Protein AF-E3LE77-F1 (afdb_monomer_lite)

Foldseek 3Di:
DDPP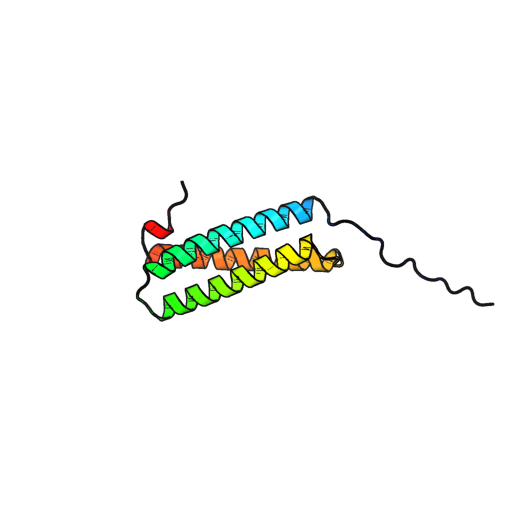PPPPDPDPDQADPVLLVLLVVLLVLLVLLLVLLVQLLVQDPDPVLNVVSVVLNVVSVVLNVLSVCLNVPDDDNVVSVVSSVVSVVVSVVSVVSSVVSNVVSDDRSPDDD

pLDDT: mean 87.64, std 16.53, range [34.34, 98.5]

Radius of gyration: 19.41 Å; chains: 1; bounding box: 32×25×73 Å

Organism: Caenorhabditis remanei (NCBI:txid31234)

Sequence (113 aa):
MSSSHQEPRPVDVPLSKSSQASIHQLIERCIDSQRRLETAGQNLTDHMLRQRTASLLSDLRSYRRVLVENLTERFEPDIVQESIRIVEKALQFIASSTDEICLIAGKECTQQN

Structure (mmCIF, N/CA/C/O backbone):
data_AF-E3LE77-F1
#
_entry.id   AF-E3LE77-F1
#
loop_
_atom_site.group_PDB
_atom_site.id
_atom_site.type_symbol
_atom_site.label_atom_id
_atom_site.label_alt_id
_atom_site.label_comp_id
_atom_site.label_asym_id
_atom_site.label_entity_id
_atom_site.label_seq_id
_atom_site.pdbx_PDB_ins_code
_atom_site.Cartn_x
_atom_site.Cartn_y
_atom_site.Cartn_z
_atom_site.occupancy
_atom_site.B_iso_or_equiv
_atom_site.auth_seq_id
_atom_site.auth_comp_id
_atom_site.auth_asym_id
_atom_site.auth_atom_id
_atom_site.pdbx_PDB_model_num
ATOM 1 N N . MET A 1 1 ? -11.942 -14.048 55.118 1.00 42.75 1 MET A N 1
ATOM 2 C CA . MET A 1 1 ? -12.693 -14.186 53.854 1.00 42.75 1 MET A CA 1
ATOM 3 C C . MET A 1 1 ? -12.229 -13.052 52.961 1.00 42.75 1 MET A C 1
ATOM 5 O O . MET A 1 1 ? -12.649 -11.922 53.159 1.00 42.75 1 MET A O 1
ATOM 9 N N . SER A 1 2 ? -11.240 -13.316 52.111 1.00 44.53 2 SER A N 1
ATOM 10 C CA . SER A 1 2 ? -10.654 -12.294 51.245 1.00 44.53 2 SER A CA 1
ATOM 11 C C . SER A 1 2 ? -11.538 -12.159 50.012 1.00 44.53 2 SER A C 1
ATOM 13 O O . SER A 1 2 ? -11.608 -13.086 49.210 1.00 44.53 2 SER A O 1
ATOM 15 N N . SER A 1 3 ? -12.255 -11.041 49.902 1.00 44.84 3 SER A N 1
ATOM 16 C CA . SER A 1 3 ? -13.010 -10.693 48.699 1.00 44.84 3 SER A CA 1
ATOM 17 C C . SER A 1 3 ? -12.042 -10.500 47.542 1.00 44.84 3 SER A C 1
ATOM 19 O O . SER A 1 3 ? -11.380 -9.465 47.447 1.00 44.84 3 SER A O 1
ATOM 21 N N . SER A 1 4 ? -11.972 -11.497 46.664 1.00 49.59 4 SER A N 1
ATOM 22 C CA . SER A 1 4 ? -11.381 -11.378 45.337 1.00 49.59 4 SER A CA 1
ATOM 23 C C . SER A 1 4 ? -12.076 -10.233 44.603 1.00 49.59 4 SER A C 1
ATOM 25 O O . SER A 1 4 ? -13.196 -10.379 44.119 1.00 49.59 4 SER A O 1
ATOM 27 N N . HIS A 1 5 ? -11.421 -9.073 44.562 1.00 47.06 5 HIS A N 1
ATOM 28 C CA . HIS A 1 5 ? -11.741 -8.024 43.606 1.00 47.06 5 HIS A CA 1
ATOM 29 C C . HIS A 1 5 ? -11.343 -8.568 42.241 1.00 47.06 5 HIS A C 1
ATOM 31 O O . HIS A 1 5 ? -10.184 -8.518 41.841 1.00 47.06 5 HIS A O 1
ATOM 37 N N . GLN A 1 6 ? -12.302 -9.201 41.578 1.00 48.59 6 GLN A N 1
ATOM 38 C CA . GLN A 1 6 ? -12.178 -9.514 40.173 1.00 48.59 6 GLN A CA 1
ATOM 39 C C . GLN A 1 6 ? -12.270 -8.176 39.441 1.00 48.59 6 GLN A C 1
ATOM 41 O O . GLN A 1 6 ? -13.342 -7.572 39.402 1.00 48.59 6 GLN A O 1
ATOM 46 N N . GLU A 1 7 ? -11.134 -7.677 38.946 1.00 51.47 7 GLU A N 1
ATOM 47 C CA . GLU A 1 7 ? -11.135 -6.540 38.031 1.00 51.47 7 GLU A CA 1
ATOM 48 C C . GLU A 1 7 ? -12.118 -6.827 36.885 1.00 51.47 7 GLU A C 1
ATOM 50 O O . GLU A 1 7 ? -12.152 -7.955 36.368 1.00 51.47 7 GLU A O 1
ATOM 55 N N . PRO A 1 8 ? -12.960 -5.854 36.501 1.00 52.31 8 PRO A N 1
ATOM 56 C CA . PRO A 1 8 ? -13.826 -6.018 35.350 1.00 52.31 8 PRO A CA 1
ATOM 57 C C . PRO A 1 8 ? -12.941 -6.249 34.123 1.00 52.31 8 PRO A C 1
ATOM 59 O O . PRO A 1 8 ? -12.051 -5.457 33.824 1.00 52.31 8 PRO A O 1
ATOM 62 N N . ARG A 1 9 ? -13.176 -7.368 33.429 1.00 58.53 9 ARG A N 1
ATOM 63 C CA . ARG A 1 9 ? -12.543 -7.658 32.137 1.00 58.53 9 ARG A CA 1
ATOM 64 C C . ARG A 1 9 ? -12.752 -6.468 31.188 1.00 58.53 9 ARG A C 1
ATOM 66 O O . ARG A 1 9 ? -13.835 -5.874 31.254 1.00 58.53 9 ARG A O 1
ATOM 73 N N . PRO A 1 10 ? -11.767 -6.132 30.330 1.00 56.41 10 PRO A N 1
ATOM 74 C CA . PRO A 1 10 ? -11.876 -4.996 29.429 1.00 56.41 10 PRO A CA 1
ATOM 75 C C . PRO A 1 10 ? -13.159 -5.119 28.619 1.00 56.41 10 PRO A C 1
ATOM 77 O O . PRO A 1 10 ? -13.507 -6.180 28.098 1.00 56.41 10 PRO A O 1
ATOM 80 N N . VAL A 1 11 ? -13.903 -4.027 28.652 1.00 58.97 11 VAL A N 1
ATOM 81 C CA . VAL A 1 11 ? -15.243 -3.876 28.110 1.00 58.97 11 VAL A CA 1
ATOM 82 C C . VAL A 1 11 ? -15.188 -4.100 26.600 1.00 58.97 11 VAL A C 1
ATOM 84 O O . VAL A 1 11 ? -14.240 -3.667 25.952 1.00 58.97 11 VAL A O 1
ATOM 87 N N . ASP A 1 12 ? -16.219 -4.739 26.047 1.00 61.91 12 ASP A N 1
ATOM 88 C CA . ASP A 1 12 ? -16.491 -4.840 24.609 1.00 61.91 12 ASP A CA 1
ATOM 89 C C . ASP A 1 12 ? -16.678 -3.438 23.999 1.00 61.91 12 ASP A C 1
ATOM 91 O O . ASP A 1 12 ? -17.798 -3.006 23.721 1.00 61.91 12 ASP A O 1
ATOM 95 N N . VAL A 1 13 ? -15.593 -2.678 23.844 1.00 67.75 13 VAL A N 1
ATOM 96 C CA . VAL A 1 13 ? -15.635 -1.342 23.258 1.00 67.75 13 VAL A CA 1
ATOM 97 C C . VAL A 1 13 ? -15.590 -1.507 21.742 1.00 67.75 13 VAL A C 1
ATOM 99 O O . VAL A 1 13 ? -14.569 -1.939 21.204 1.00 67.75 13 VAL A O 1
ATOM 102 N N . PRO A 1 14 ? -16.677 -1.186 21.021 1.00 77.12 14 PRO A N 1
ATOM 103 C CA . PRO A 1 14 ? -16.655 -1.219 19.570 1.00 77.12 14 PRO A CA 1
ATOM 104 C C . PRO A 1 14 ? -15.616 -0.227 19.041 1.00 77.12 14 PRO A C 1
ATOM 106 O O . PRO A 1 14 ? -15.460 0.875 19.574 1.00 77.12 14 PRO A O 1
ATOM 109 N N . LEU A 1 15 ? -14.934 -0.613 17.961 1.00 84.94 15 LEU A N 1
ATOM 110 C CA . LEU A 1 15 ? -13.947 0.230 17.296 1.00 84.94 15 LEU A CA 1
ATOM 111 C C . LEU A 1 15 ? -14.534 1.616 16.994 1.00 84.94 15 LEU A C 1
ATOM 113 O O . LEU A 1 15 ? -15.645 1.728 16.469 1.00 84.94 15 LEU A O 1
ATOM 117 N N . SER A 1 16 ? -13.783 2.677 17.298 1.00 91.06 16 SER A N 1
ATOM 118 C CA . SER A 1 16 ? -14.267 4.044 17.100 1.00 91.06 16 SER A CA 1
ATOM 119 C C . SER A 1 16 ? -14.591 4.322 15.624 1.00 91.06 16 SER A C 1
ATOM 121 O O . SER A 1 16 ? -13.891 3.856 14.723 1.00 91.06 16 SER A O 1
ATOM 123 N N . LYS A 1 17 ? -15.619 5.142 15.357 1.00 92.19 17 LYS A N 1
ATOM 124 C CA . LYS A 1 17 ? -15.973 5.552 13.982 1.00 92.19 17 LYS A CA 1
ATOM 125 C C . LYS A 1 17 ? -14.811 6.235 13.252 1.00 92.19 17 LYS A C 1
ATOM 127 O O . LYS A 1 17 ? -14.682 6.084 12.044 1.00 92.19 17 LYS A O 1
ATOM 132 N N . SER A 1 18 ? -13.972 6.966 13.990 1.00 94.25 18 SER A N 1
ATOM 133 C CA . SER A 1 18 ? -12.771 7.607 13.447 1.00 94.25 18 SER A CA 1
ATOM 134 C C . SER A 1 18 ? -11.770 6.559 12.959 1.00 94.25 18 SER A C 1
ATOM 136 O O . SER A 1 18 ? -11.359 6.586 11.804 1.00 94.25 18 SER A O 1
ATOM 138 N N . SER A 1 19 ? -11.463 5.567 13.800 1.00 94.31 19 SER A N 1
ATOM 139 C CA . SER A 1 19 ? -10.558 4.466 13.454 1.00 94.31 19 SER A CA 1
ATOM 140 C C . SER A 1 19 ? -11.085 3.644 12.276 1.00 94.31 19 SER A C 1
ATOM 142 O O . SER A 1 19 ? -10.317 3.319 11.377 1.00 94.31 19 SER A O 1
ATOM 144 N N . GLN A 1 20 ? -12.393 3.361 12.237 1.00 95.31 20 GLN A N 1
ATOM 145 C CA . GLN A 1 20 ? -13.030 2.699 11.093 1.00 95.31 20 GLN A CA 1
ATOM 146 C C . GLN A 1 20 ? -12.823 3.503 9.804 1.00 95.31 20 GLN A C 1
ATOM 148 O O . GLN A 1 20 ? -12.363 2.952 8.807 1.00 95.31 20 GLN A O 1
ATOM 153 N N . ALA A 1 21 ? -13.103 4.810 9.827 1.00 97.12 21 ALA A N 1
ATOM 154 C CA . ALA A 1 21 ? -12.916 5.680 8.668 1.00 97.12 21 ALA A CA 1
ATOM 155 C C . ALA A 1 21 ? -11.452 5.710 8.195 1.00 97.12 21 ALA A C 1
ATOM 157 O O . ALA A 1 21 ? -11.198 5.570 6.999 1.00 97.12 21 ALA A O 1
ATOM 158 N N . SER A 1 22 ? -10.489 5.817 9.118 1.00 97.81 22 SER A N 1
ATOM 159 C CA . SER A 1 22 ? -9.060 5.751 8.790 1.00 97.81 22 SER A CA 1
ATOM 160 C C . SER A 1 22 ? -8.682 4.418 8.146 1.00 97.81 22 SER A C 1
ATOM 162 O O . SER A 1 22 ? -7.986 4.400 7.135 1.00 97.81 22 SER A O 1
ATOM 164 N N . ILE A 1 23 ? -9.168 3.296 8.681 1.00 98.00 23 ILE A N 1
ATOM 165 C CA . ILE A 1 23 ? -8.904 1.973 8.109 1.00 98.00 23 ILE A CA 1
ATOM 166 C C . ILE A 1 23 ? -9.479 1.861 6.694 1.00 98.00 23 ILE A C 1
ATOM 168 O O . ILE A 1 23 ? -8.772 1.413 5.792 1.00 98.00 23 ILE A O 1
ATOM 172 N N . HIS A 1 24 ? -10.719 2.305 6.468 1.00 98.19 24 HIS A N 1
ATOM 173 C CA . HIS A 1 24 ? -11.327 2.306 5.135 1.00 98.19 24 HIS A CA 1
ATOM 174 C C . HIS A 1 24 ? -10.498 3.117 4.128 1.00 98.19 24 HIS A C 1
ATOM 176 O O . HIS A 1 24 ? -10.171 2.601 3.060 1.00 98.19 24 HIS A O 1
ATOM 182 N N . GLN A 1 25 ? -10.066 4.326 4.497 1.00 98.25 25 GLN A N 1
ATOM 183 C CA . GLN A 1 25 ? -9.200 5.157 3.652 1.00 98.25 25 GLN A CA 1
ATOM 184 C C . GLN A 1 25 ? -7.859 4.477 3.334 1.00 98.25 25 GLN A C 1
ATOM 186 O O . GLN A 1 25 ? -7.367 4.545 2.207 1.00 98.25 25 GLN A O 1
ATOM 191 N N . LEU A 1 26 ? -7.249 3.798 4.309 1.00 98.50 26 LEU A N 1
ATOM 192 C CA . LEU A 1 26 ? -6.001 3.065 4.085 1.00 98.50 26 LEU A CA 1
ATOM 193 C C . LEU A 1 26 ? -6.208 1.852 3.164 1.00 98.50 26 LEU A C 1
ATOM 195 O O . LEU A 1 26 ? -5.360 1.590 2.312 1.00 98.50 26 LEU A O 1
ATOM 199 N N . ILE A 1 27 ? -7.338 1.144 3.274 1.00 98.44 27 ILE A N 1
ATOM 200 C CA . ILE A 1 27 ? -7.692 0.042 2.366 1.00 98.44 27 ILE A CA 1
ATOM 201 C C . ILE A 1 27 ? -7.840 0.555 0.928 1.00 98.44 27 ILE A C 1
ATOM 203 O O . ILE A 1 27 ? -7.294 -0.060 0.010 1.00 98.44 27 ILE A O 1
ATOM 207 N N . GLU A 1 28 ? -8.530 1.677 0.723 1.00 97.81 28 GLU A N 1
ATOM 208 C CA . GLU A 1 28 ? -8.683 2.301 -0.599 1.00 97.81 28 GLU A CA 1
ATOM 209 C C . GLU A 1 28 ? -7.323 2.662 -1.208 1.00 97.81 28 GLU A C 1
ATOM 211 O O . GLU A 1 28 ? -7.037 2.301 -2.351 1.00 97.81 28 GLU A O 1
ATOM 216 N N . ARG A 1 29 ? -6.433 3.273 -0.417 1.00 97.62 29 ARG A N 1
ATOM 217 C CA . ARG A 1 29 ? -5.058 3.593 -0.840 1.00 97.62 29 ARG A CA 1
ATOM 218 C C . ARG A 1 29 ? -4.236 2.349 -1.185 1.00 97.62 29 ARG A C 1
ATOM 220 O O . ARG A 1 29 ? -3.456 2.385 -2.140 1.00 97.62 29 ARG A O 1
ATOM 227 N N . CYS A 1 30 ? -4.404 1.253 -0.438 1.00 97.94 30 CYS A N 1
ATOM 228 C CA . CYS A 1 30 ? -3.777 -0.027 -0.769 1.00 97.94 30 CYS A CA 1
ATOM 229 C C . CYS A 1 30 ? -4.243 -0.536 -2.138 1.00 97.94 30 CYS A C 1
ATOM 231 O O . CYS A 1 30 ? -3.419 -0.963 -2.943 1.00 97.94 30 CYS A O 1
ATOM 233 N N . ILE A 1 31 ? -5.556 -0.509 -2.389 1.00 97.00 31 ILE A N 1
ATOM 234 C CA . ILE A 1 31 ? -6.159 -0.990 -3.640 1.00 97.00 31 ILE A CA 1
ATOM 235 C C . ILE A 1 31 ? -5.680 -0.151 -4.825 1.00 97.00 31 ILE A C 1
ATOM 237 O O . ILE A 1 31 ? -5.299 -0.719 -5.849 1.00 97.00 31 ILE A O 1
ATOM 241 N N . ASP A 1 32 ? -5.650 1.173 -4.678 1.00 95.94 32 ASP A N 1
ATOM 242 C CA . ASP A 1 32 ? -5.150 2.057 -5.727 1.00 95.94 32 ASP A CA 1
ATOM 243 C C . ASP A 1 32 ? -3.679 1.773 -6.064 1.00 95.94 32 ASP A C 1
ATOM 245 O O . ASP A 1 32 ? -3.343 1.467 -7.210 1.00 95.94 32 ASP A O 1
ATOM 249 N N . SER A 1 33 ? -2.808 1.771 -5.049 1.00 95.94 33 SER A N 1
ATOM 250 C CA . SER A 1 33 ? -1.378 1.497 -5.245 1.00 95.94 33 SER A CA 1
ATOM 251 C C . SER A 1 33 ? -1.154 0.120 -5.877 1.00 95.94 33 SER A C 1
ATOM 253 O O . SER A 1 33 ? -0.308 -0.029 -6.758 1.00 95.94 33 SER A O 1
ATOM 255 N N . GLN A 1 34 ? -1.945 -0.884 -5.476 1.00 97.31 34 GLN A N 1
ATOM 256 C CA . GLN A 1 34 ? -1.879 -2.233 -6.035 1.00 97.31 34 GLN A CA 1
ATOM 257 C C . GLN A 1 34 ? -2.213 -2.219 -7.530 1.00 97.31 34 GLN A C 1
ATOM 259 O O . GLN A 1 34 ? -1.430 -2.722 -8.331 1.00 97.31 34 GLN A O 1
ATOM 264 N N . ARG A 1 35 ? -3.332 -1.596 -7.917 1.00 95.50 35 ARG A N 1
ATOM 265 C CA . ARG A 1 35 ? -3.767 -1.504 -9.318 1.00 95.50 35 ARG A CA 1
ATOM 266 C C . ARG A 1 35 ? -2.726 -0.803 -10.190 1.00 95.50 35 ARG A C 1
ATOM 268 O O . ARG A 1 35 ? -2.440 -1.246 -11.306 1.00 95.50 35 ARG A O 1
ATOM 275 N N . ARG A 1 36 ? -2.153 0.289 -9.682 1.00 95.06 36 ARG A N 1
ATOM 276 C CA . ARG A 1 36 ? -1.104 1.048 -10.369 1.00 95.06 36 ARG A CA 1
ATOM 277 C C . ARG A 1 36 ? 0.140 0.187 -10.577 1.00 95.06 36 ARG A C 1
ATOM 279 O O . ARG A 1 36 ? 0.579 0.028 -11.710 1.00 95.06 36 ARG A O 1
ATOM 286 N N . LEU A 1 37 ? 0.648 -0.455 -9.526 1.00 95.81 37 LEU A N 1
ATOM 287 C CA . LEU A 1 37 ? 1.812 -1.345 -9.610 1.00 95.81 37 LEU A CA 1
ATOM 288 C C . LEU A 1 37 ? 1.581 -2.566 -10.512 1.00 95.81 37 LEU A C 1
ATOM 290 O O . LEU A 1 37 ? 2.491 -2.955 -11.240 1.00 95.81 37 LEU A O 1
ATOM 294 N N . GLU A 1 38 ? 0.385 -3.159 -10.505 1.00 94.94 38 GLU A N 1
ATOM 295 C CA . GLU A 1 38 ? 0.023 -4.257 -11.414 1.00 94.94 38 GLU A CA 1
ATOM 296 C C . GLU A 1 38 ? 0.074 -3.811 -12.879 1.00 94.94 38 GLU A C 1
ATOM 298 O O . GLU A 1 38 ? 0.639 -4.516 -13.716 1.00 94.94 38 GLU A O 1
ATOM 303 N N . THR A 1 39 ? -0.449 -2.618 -13.175 1.00 93.62 39 THR A N 1
ATOM 304 C CA . THR A 1 39 ? -0.392 -2.017 -14.517 1.00 93.62 39 THR A CA 1
ATOM 305 C C . THR A 1 39 ? 1.053 -1.713 -14.916 1.00 93.62 39 THR A C 1
ATOM 307 O O . THR A 1 39 ? 1.487 -2.074 -16.007 1.00 93.62 39 THR A O 1
ATOM 310 N N . ALA A 1 40 ? 1.844 -1.126 -14.010 1.00 93.00 40 ALA A N 1
ATOM 311 C CA . ALA A 1 40 ? 3.270 -0.880 -14.232 1.00 93.00 40 ALA A CA 1
ATOM 312 C C . ALA A 1 40 ? 4.020 -2.178 -14.554 1.00 93.00 40 ALA A C 1
ATOM 314 O O . ALA A 1 40 ? 4.783 -2.244 -15.516 1.00 93.00 40 ALA A O 1
ATOM 315 N N . GLY A 1 41 ? 3.778 -3.225 -13.762 1.00 93.19 41 GLY A N 1
ATOM 316 C CA . GLY A 1 41 ? 4.454 -4.515 -13.858 1.00 93.19 41 GLY A CA 1
ATOM 317 C C . GLY A 1 41 ? 4.313 -5.197 -15.218 1.00 93.19 41 GLY A C 1
ATOM 318 O O . GLY A 1 41 ? 5.232 -5.907 -15.627 1.00 93.19 41 GLY A O 1
ATOM 319 N N . GLN A 1 42 ? 3.215 -4.949 -15.938 1.00 90.31 42 GLN A N 1
ATOM 320 C CA . GLN A 1 42 ? 2.993 -5.463 -17.296 1.00 90.31 42 GLN A CA 1
ATOM 321 C C . GLN A 1 42 ? 3.933 -4.821 -18.327 1.00 90.31 42 GLN A C 1
ATOM 323 O O . GLN A 1 42 ? 4.338 -5.481 -19.283 1.00 90.31 42 GLN A O 1
ATOM 328 N N . ASN A 1 43 ? 4.326 -3.567 -18.094 1.00 88.56 43 ASN A N 1
ATOM 329 C CA . ASN A 1 43 ? 5.111 -2.750 -19.021 1.00 88.56 43 ASN A CA 1
ATOM 330 C C . ASN A 1 43 ? 6.610 -2.702 -18.676 1.00 88.56 43 ASN A C 1
ATOM 332 O O . ASN A 1 43 ? 7.435 -2.328 -19.510 1.00 88.56 43 ASN A O 1
ATOM 336 N N . LEU A 1 44 ? 6.999 -3.109 -17.466 1.00 91.12 44 LEU A N 1
ATOM 337 C CA . LEU A 1 44 ? 8.405 -3.178 -17.065 1.00 91.12 44 LEU A CA 1
ATOM 338 C C . LEU A 1 44 ? 9.121 -4.340 -17.753 1.00 91.12 44 LEU A C 1
ATOM 340 O O . LEU A 1 44 ? 8.626 -5.464 -17.743 1.00 91.12 44 LEU A O 1
ATOM 344 N N . THR A 1 45 ? 10.330 -4.111 -18.262 1.00 90.00 45 THR A N 1
ATOM 345 C CA . THR A 1 45 ? 11.239 -5.160 -18.772 1.00 90.00 45 THR A CA 1
ATOM 346 C C . THR A 1 45 ? 12.406 -5.442 -17.826 1.00 90.00 45 THR A C 1
ATOM 348 O O . THR A 1 45 ? 12.929 -6.555 -17.813 1.00 90.00 45 THR A O 1
ATOM 351 N N . ASP A 1 46 ? 12.776 -4.464 -16.999 1.00 94.12 46 ASP A N 1
ATOM 352 C CA . ASP A 1 46 ? 13.853 -4.575 -16.019 1.00 94.12 46 ASP A CA 1
ATOM 353 C C . ASP A 1 46 ? 13.496 -5.557 -14.887 1.00 94.12 46 ASP A C 1
ATOM 355 O O . ASP A 1 46 ? 12.461 -5.438 -14.222 1.00 94.12 46 ASP A O 1
ATOM 359 N N . HIS A 1 47 ? 14.368 -6.543 -14.660 1.00 93.88 47 HIS A N 1
ATOM 360 C CA . HIS A 1 47 ? 14.149 -7.590 -13.660 1.00 93.88 47 HIS A CA 1
ATOM 361 C C . HIS A 1 47 ? 14.140 -7.046 -12.224 1.00 93.88 47 HIS A C 1
ATOM 363 O O . HIS A 1 47 ? 13.325 -7.484 -11.410 1.00 93.88 47 HIS A O 1
ATOM 369 N N . MET A 1 48 ? 15.017 -6.092 -11.897 1.00 95.00 48 MET A N 1
ATOM 370 C CA . MET A 1 48 ? 15.090 -5.523 -10.550 1.00 95.00 48 MET A CA 1
ATOM 371 C C . MET A 1 48 ? 13.824 -4.727 -10.230 1.00 95.00 48 MET A C 1
ATOM 373 O O . MET A 1 48 ? 13.274 -4.859 -9.134 1.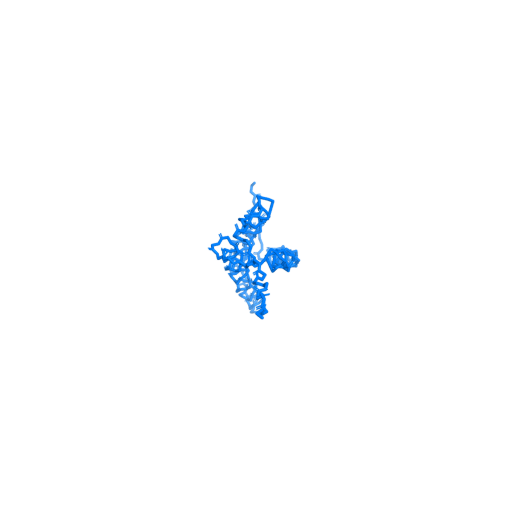00 95.00 48 MET A O 1
ATOM 377 N N . LEU A 1 49 ? 13.305 -3.960 -11.192 1.00 94.56 49 LEU A N 1
ATOM 378 C CA . LEU A 1 49 ? 12.044 -3.235 -11.033 1.00 94.56 49 LEU A CA 1
ATOM 379 C C . LEU A 1 49 ? 10.843 -4.179 -10.932 1.00 94.56 49 LEU A C 1
ATOM 381 O O . LEU A 1 49 ? 9.963 -3.943 -10.103 1.00 94.56 49 LEU A O 1
ATOM 385 N N . ARG A 1 50 ? 10.813 -5.276 -11.700 1.00 95.31 50 ARG A N 1
ATOM 386 C CA . ARG A 1 50 ? 9.778 -6.316 -11.553 1.00 95.31 50 ARG A CA 1
ATOM 387 C C . ARG A 1 50 ? 9.809 -6.956 -10.168 1.00 95.31 50 ARG A C 1
ATOM 389 O O . ARG A 1 50 ? 8.759 -7.105 -9.548 1.00 95.31 50 ARG A O 1
ATOM 396 N N . GLN A 1 51 ? 10.996 -7.285 -9.657 1.00 97.06 51 GLN A N 1
ATOM 397 C CA . GLN A 1 51 ? 11.147 -7.844 -8.314 1.00 97.06 51 GLN A CA 1
ATOM 398 C C . GLN A 1 51 ? 10.691 -6.848 -7.240 1.00 97.06 51 GLN A C 1
ATOM 400 O O . GLN A 1 51 ? 9.901 -7.216 -6.373 1.00 97.06 51 GLN A O 1
ATOM 405 N N . ARG A 1 52 ? 11.115 -5.578 -7.329 1.00 96.69 52 ARG A N 1
ATOM 406 C CA . ARG A 1 52 ? 10.665 -4.511 -6.416 1.00 96.69 52 ARG A CA 1
ATOM 407 C C . ARG A 1 52 ? 9.142 -4.354 -6.455 1.00 96.69 52 ARG A C 1
ATOM 409 O O . ARG A 1 52 ? 8.513 -4.297 -5.405 1.00 96.69 52 ARG A O 1
ATOM 416 N N . THR A 1 53 ? 8.547 -4.351 -7.648 1.00 96.94 53 THR A N 1
ATOM 417 C CA . THR A 1 53 ? 7.088 -4.283 -7.845 1.00 96.94 53 THR A CA 1
ATOM 418 C C . THR A 1 53 ? 6.382 -5.457 -7.165 1.00 96.94 53 THR A C 1
ATOM 420 O O . THR A 1 53 ? 5.427 -5.253 -6.420 1.00 96.94 53 THR A O 1
ATOM 423 N N . ALA A 1 54 ? 6.875 -6.685 -7.350 1.00 97.31 54 ALA A N 1
ATOM 424 C CA . ALA A 1 54 ? 6.304 -7.876 -6.723 1.00 97.31 54 ALA A CA 1
ATOM 425 C C . ALA A 1 54 ? 6.379 -7.834 -5.186 1.00 97.31 54 ALA A C 1
ATOM 427 O O . ALA A 1 54 ? 5.415 -8.216 -4.517 1.00 97.31 54 ALA A O 1
ATOM 428 N N . SER A 1 55 ? 7.488 -7.339 -4.624 1.00 98.00 55 SER A N 1
ATOM 429 C CA . SER A 1 55 ? 7.630 -7.127 -3.178 1.00 98.00 55 SER A CA 1
ATOM 430 C C . SER A 1 55 ? 6.608 -6.118 -2.654 1.00 98.00 55 SER A C 1
ATOM 432 O O . SER A 1 55 ? 5.861 -6.445 -1.735 1.00 98.00 55 SER A O 1
ATOM 434 N N . LEU A 1 56 ? 6.476 -4.955 -3.299 1.00 97.94 56 LEU A N 1
ATOM 435 C CA . LEU A 1 56 ? 5.489 -3.938 -2.912 1.00 97.94 56 LEU A CA 1
ATOM 436 C C . LEU A 1 56 ? 4.047 -4.471 -2.989 1.00 97.94 56 LEU A C 1
ATOM 438 O O . LEU A 1 56 ? 3.246 -4.232 -2.089 1.00 97.94 56 LEU A O 1
ATOM 442 N N . LEU A 1 57 ? 3.715 -5.255 -4.020 1.00 98.19 57 LEU A N 1
ATOM 443 C CA . LEU A 1 57 ? 2.410 -5.921 -4.139 1.00 98.19 57 LEU A CA 1
ATOM 444 C C . LEU A 1 57 ? 2.172 -6.963 -3.034 1.00 98.19 57 LEU A C 1
ATOM 446 O O . LEU A 1 57 ? 1.032 -7.207 -2.631 1.00 98.19 57 LEU A O 1
ATOM 450 N N . SER A 1 58 ? 3.223 -7.622 -2.547 1.00 98.31 58 SER A N 1
ATOM 451 C CA . SER A 1 58 ? 3.133 -8.512 -1.386 1.00 98.31 58 SER A CA 1
ATOM 452 C C . SER A 1 58 ? 2.852 -7.729 -0.103 1.00 98.31 58 SER A C 1
ATOM 454 O O . SER A 1 58 ? 1.953 -8.100 0.654 1.00 98.31 58 SER A O 1
ATOM 456 N N . ASP A 1 59 ? 3.557 -6.618 0.108 1.00 98.31 59 ASP A N 1
ATOM 457 C CA . ASP A 1 59 ? 3.382 -5.761 1.282 1.00 98.31 59 ASP A CA 1
ATOM 458 C C . ASP A 1 59 ? 1.974 -5.158 1.327 1.00 98.31 59 ASP A C 1
ATOM 460 O O . ASP A 1 59 ? 1.289 -5.263 2.343 1.00 98.31 59 ASP A O 1
ATOM 464 N N . LEU A 1 60 ? 1.476 -4.642 0.198 1.00 98.38 60 LEU A N 1
ATOM 465 C CA . LEU A 1 60 ? 0.112 -4.116 0.068 1.00 98.38 60 LEU A CA 1
ATOM 466 C C . LEU A 1 60 ? -0.962 -5.146 0.439 1.00 98.38 60 LEU A C 1
ATOM 468 O O . LEU A 1 60 ? -1.939 -4.816 1.117 1.00 98.38 60 LEU A O 1
ATOM 472 N N . ARG A 1 61 ? -0.781 -6.411 0.035 1.00 98.12 61 ARG A N 1
ATOM 473 C CA . ARG A 1 61 ? -1.695 -7.503 0.409 1.00 98.12 61 ARG A CA 1
ATOM 474 C C . ARG A 1 61 ? -1.652 -7.785 1.909 1.00 98.12 61 ARG A C 1
ATOM 476 O O . ARG A 1 61 ? -2.711 -7.975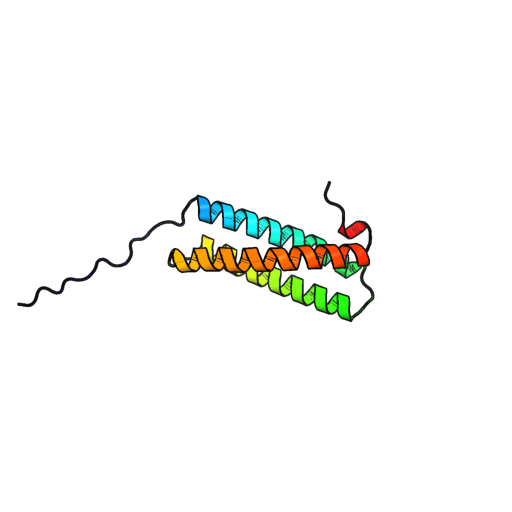 2.509 1.00 98.12 61 ARG A O 1
ATOM 483 N N . SER A 1 62 ? -0.463 -7.782 2.507 1.00 98.25 62 SER A N 1
ATOM 48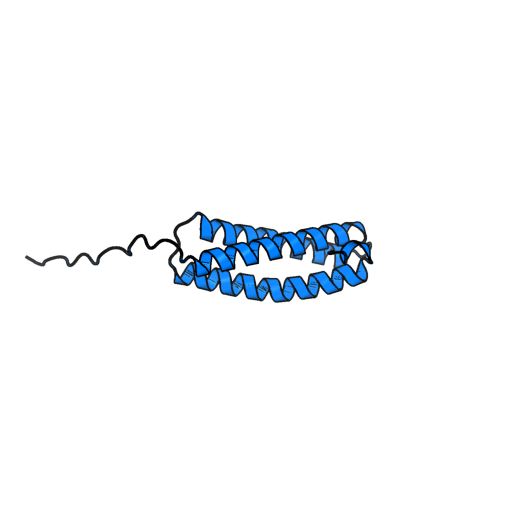4 C CA . SER A 1 62 ? -0.283 -7.966 3.952 1.00 98.25 62 SER A CA 1
ATOM 485 C C . SER A 1 62 ? -0.913 -6.823 4.748 1.00 98.25 62 SER A C 1
ATOM 487 O O . SER A 1 62 ? -1.672 -7.075 5.680 1.00 98.25 62 SER A O 1
ATOM 489 N N . TYR A 1 63 ? -0.694 -5.572 4.341 1.00 98.44 63 TYR A N 1
ATOM 490 C CA . TYR A 1 63 ? -1.297 -4.409 4.994 1.00 98.44 63 TYR A CA 1
ATOM 491 C C . TYR A 1 63 ? -2.815 -4.417 4.887 1.00 98.44 63 TYR A C 1
ATOM 493 O O . TYR A 1 63 ? -3.495 -4.213 5.889 1.00 98.44 63 TYR A O 1
ATOM 501 N N . ARG A 1 64 ? -3.371 -4.728 3.709 1.00 98.00 64 ARG A N 1
ATOM 502 C CA . ARG A 1 64 ? -4.826 -4.849 3.562 1.00 98.00 64 ARG A CA 1
ATOM 503 C C . ARG A 1 64 ? -5.399 -5.935 4.472 1.00 98.00 64 ARG A C 1
ATOM 505 O O . ARG A 1 64 ? -6.473 -5.730 5.024 1.00 98.00 64 ARG A O 1
ATOM 512 N N . ARG A 1 65 ? -4.700 -7.062 4.649 1.00 98.00 65 ARG A N 1
ATOM 513 C CA . ARG A 1 65 ? -5.127 -8.115 5.582 1.00 98.00 65 ARG A CA 1
ATOM 514 C C . ARG A 1 65 ? -5.198 -7.589 7.016 1.00 98.00 65 ARG A C 1
ATOM 516 O O . ARG A 1 65 ? -6.260 -7.689 7.611 1.00 98.00 65 ARG A O 1
ATOM 523 N N . VAL A 1 66 ? -4.129 -6.965 7.513 1.00 97.56 66 VAL A N 1
ATOM 524 C CA . VAL A 1 66 ? -4.089 -6.385 8.871 1.00 97.56 66 VAL A CA 1
ATOM 525 C C . VAL A 1 66 ? -5.201 -5.350 9.070 1.00 97.56 66 VAL A C 1
ATOM 527 O O . VAL A 1 66 ? -5.866 -5.321 10.100 1.00 97.56 66 VAL A O 1
ATOM 530 N N . LEU A 1 67 ? -5.443 -4.498 8.072 1.00 97.75 67 LEU A N 1
ATOM 531 C CA . LEU A 1 67 ? -6.520 -3.509 8.116 1.00 97.75 67 LEU A CA 1
ATOM 532 C C . LEU A 1 67 ? -7.910 -4.158 8.190 1.00 97.75 67 LEU A C 1
ATOM 534 O O . LEU A 1 67 ? -8.748 -3.701 8.959 1.00 97.75 67 LEU A O 1
ATOM 538 N N . VAL A 1 68 ? -8.156 -5.222 7.422 1.00 96.81 68 VAL A N 1
ATOM 539 C CA . VAL A 1 68 ? -9.426 -5.964 7.469 1.00 96.81 68 VAL A CA 1
ATOM 540 C C . VAL A 1 68 ? -9.589 -6.689 8.802 1.00 96.81 68 VAL A C 1
ATOM 542 O O . VAL A 1 68 ? -10.663 -6.611 9.387 1.00 96.81 68 VAL A O 1
ATOM 545 N N . GLU A 1 69 ? -8.532 -7.320 9.315 1.00 95.94 69 GLU A N 1
ATOM 546 C CA . GLU A 1 69 ? -8.538 -7.957 10.637 1.00 95.94 69 GLU A CA 1
ATOM 547 C C . GLU A 1 69 ? -8.900 -6.940 11.727 1.00 95.94 69 GLU A C 1
ATOM 549 O O . GLU A 1 69 ? -9.734 -7.230 12.573 1.00 95.94 69 GLU A O 1
ATOM 554 N N . ASN A 1 70 ? -8.385 -5.707 11.661 1.00 94.75 70 ASN A N 1
ATOM 555 C CA . ASN A 1 70 ? -8.770 -4.640 12.593 1.00 94.75 70 ASN A CA 1
ATOM 556 C C . ASN A 1 70 ? -10.257 -4.234 12.522 1.00 94.75 70 ASN A C 1
ATOM 558 O O . ASN A 1 70 ? -10.750 -3.605 13.457 1.00 94.75 70 ASN A O 1
ATOM 562 N N . LEU A 1 71 ? -10.971 -4.550 11.435 1.00 93.56 71 LEU A N 1
ATOM 563 C CA . LEU A 1 71 ? -12.416 -4.312 11.309 1.00 93.56 71 LEU A CA 1
ATOM 564 C C . LEU A 1 71 ? -13.260 -5.507 11.766 1.00 93.56 71 LEU A C 1
ATOM 566 O O . LEU A 1 71 ? -14.408 -5.311 12.167 1.00 93.56 71 LEU A O 1
ATOM 570 N N . THR A 1 72 ? -12.740 -6.730 11.640 1.00 92.00 72 THR A N 1
ATOM 571 C CA . THR A 1 72 ? -13.505 -7.966 11.870 1.00 92.00 72 THR A CA 1
ATOM 572 C C . THR A 1 72 ? -13.208 -8.616 13.214 1.00 92.00 72 THR A C 1
ATOM 574 O O . THR A 1 72 ? -14.100 -9.222 13.805 1.00 92.00 72 THR A O 1
ATOM 577 N N . GLU A 1 73 ? -11.977 -8.484 13.697 1.00 89.94 73 GLU A N 1
ATOM 578 C CA . GLU A 1 73 ? -11.502 -9.068 14.945 1.00 89.94 73 GLU A CA 1
ATOM 579 C C . GLU A 1 73 ? -11.578 -8.071 16.104 1.00 89.94 73 GLU A C 1
ATOM 581 O O . GLU A 1 73 ? -11.696 -6.855 15.928 1.00 89.94 73 GLU A O 1
ATOM 586 N N . ARG A 1 74 ? -11.496 -8.598 17.329 1.00 83.50 74 ARG A N 1
ATOM 587 C CA . ARG A 1 74 ? -11.440 -7.786 18.549 1.00 83.50 74 ARG A CA 1
ATOM 588 C C . ARG A 1 74 ? -9.994 -7.643 19.004 1.00 83.50 74 ARG A C 1
ATOM 590 O O . ARG A 1 74 ? -9.437 -8.564 19.597 1.00 83.50 74 ARG A O 1
ATOM 597 N N . PHE A 1 75 ? -9.418 -6.477 18.746 1.00 88.31 75 PHE A N 1
ATOM 598 C CA . PHE A 1 75 ? -8.127 -6.067 19.289 1.00 88.31 75 PHE A CA 1
ATOM 599 C C . PHE A 1 75 ? -8.305 -4.949 20.312 1.00 88.31 75 PHE A C 1
ATOM 601 O O . PHE A 1 75 ? -9.274 -4.188 20.255 1.00 88.31 75 PHE A O 1
ATOM 608 N N . GLU A 1 76 ? -7.340 -4.833 21.220 1.00 90.06 76 GLU A N 1
ATOM 609 C CA . GLU A 1 76 ? -7.261 -3.688 22.122 1.00 90.06 76 GLU A CA 1
ATOM 610 C C . GLU A 1 76 ? -7.096 -2.380 21.314 1.00 90.06 76 GLU A C 1
ATOM 612 O O . GLU A 1 76 ? -6.431 -2.376 20.267 1.00 90.06 76 GLU A O 1
ATOM 617 N N . PRO A 1 77 ? -7.706 -1.257 21.745 1.00 89.88 77 PRO A N 1
ATOM 618 C CA . PRO A 1 77 ? -7.717 -0.016 20.966 1.00 89.88 77 PRO A CA 1
ATOM 619 C C . PRO A 1 77 ? -6.329 0.526 20.595 1.00 89.88 77 PRO A C 1
ATOM 621 O O . PRO A 1 77 ? -6.161 1.107 19.522 1.00 89.88 77 PRO A O 1
ATOM 624 N N . ASP A 1 78 ? -5.339 0.332 21.463 1.00 92.00 78 ASP A N 1
ATOM 625 C CA . ASP A 1 78 ? -3.945 0.726 21.256 1.00 92.00 78 ASP A CA 1
ATOM 626 C C . ASP A 1 78 ? -3.266 -0.097 20.149 1.00 92.00 78 ASP A C 1
ATOM 628 O O . ASP A 1 78 ? -2.558 0.466 19.312 1.00 92.00 78 ASP A O 1
ATOM 632 N N . ILE A 1 79 ? -3.551 -1.399 20.072 1.00 94.06 79 ILE A N 1
ATOM 633 C CA . ILE A 1 79 ? -3.075 -2.283 19.000 1.00 94.06 79 ILE A CA 1
ATOM 634 C C . ILE A 1 79 ? -3.646 -1.856 17.646 1.00 94.06 79 ILE A C 1
ATOM 636 O O . ILE A 1 79 ? -2.910 -1.784 16.655 1.00 94.06 79 ILE A O 1
ATOM 640 N N . VAL A 1 80 ? -4.940 -1.523 17.590 1.00 95.31 80 VAL A N 1
ATOM 641 C CA . VAL A 1 80 ? -5.558 -1.031 16.349 1.00 95.31 80 VAL A CA 1
ATOM 642 C C . VAL A 1 80 ? -4.948 0.308 15.940 1.00 95.31 80 VAL A C 1
ATOM 644 O O . VAL A 1 80 ? -4.607 0.508 14.773 1.00 95.31 80 VAL A O 1
ATOM 647 N N . GLN A 1 81 ? -4.769 1.225 16.893 1.00 95.75 81 GLN A N 1
ATOM 648 C CA . GLN A 1 81 ? -4.186 2.538 16.626 1.00 95.75 81 GLN A CA 1
ATOM 649 C C . GLN A 1 81 ? -2.741 2.435 16.121 1.00 95.75 81 GLN A C 1
ATOM 651 O O . GLN A 1 81 ? -2.377 3.119 15.161 1.00 95.75 81 GLN A O 1
ATOM 656 N N . GLU A 1 82 ? -1.930 1.558 16.711 1.00 97.06 82 GLU A N 1
ATOM 657 C CA . GLU A 1 82 ? -0.557 1.336 16.259 1.00 97.06 82 GLU A CA 1
ATOM 658 C C . GLU A 1 82 ? -0.515 0.665 14.880 1.00 97.06 82 GLU A C 1
ATOM 660 O O . GLU A 1 82 ? 0.285 1.052 14.027 1.00 97.06 82 GLU A O 1
ATOM 665 N N . SER A 1 83 ? -1.436 -0.263 14.604 1.00 97.12 83 SER A N 1
ATOM 666 C CA . SER A 1 83 ? -1.580 -0.875 13.279 1.00 97.12 83 SER A CA 1
ATOM 667 C C . SER A 1 83 ? -1.896 0.166 12.202 1.00 97.12 83 SER A C 1
ATOM 669 O O . SER A 1 83 ? -1.242 0.187 11.157 1.00 97.12 83 SER A O 1
ATOM 671 N N . ILE A 1 84 ? -2.848 1.071 12.467 1.00 98.00 84 ILE A N 1
ATOM 672 C CA . ILE A 1 84 ? -3.175 2.197 11.576 1.00 98.00 84 ILE A CA 1
ATOM 673 C C . ILE A 1 84 ? -1.921 3.040 11.321 1.00 98.00 84 ILE A C 1
ATOM 675 O O . ILE A 1 84 ? -1.587 3.298 10.166 1.00 98.00 84 ILE A O 1
ATOM 679 N N . ARG A 1 85 ? -1.188 3.413 12.378 1.00 98.31 85 ARG A N 1
ATOM 680 C CA . ARG A 1 85 ? 0.011 4.261 12.285 1.00 98.31 85 ARG A CA 1
ATOM 681 C C . ARG A 1 85 ? 1.124 3.621 11.451 1.00 98.31 85 ARG A C 1
ATOM 683 O O . ARG A 1 85 ? 1.748 4.293 10.627 1.00 98.31 85 ARG A O 1
ATOM 690 N N . ILE A 1 86 ? 1.391 2.331 11.662 1.00 98.25 86 ILE A N 1
ATOM 691 C CA . ILE A 1 86 ? 2.415 1.582 10.921 1.00 98.25 86 ILE A CA 1
ATOM 692 C C . ILE A 1 86 ? 2.037 1.495 9.443 1.00 98.25 86 ILE A C 1
ATOM 694 O O . ILE A 1 86 ? 2.861 1.814 8.582 1.00 98.25 86 ILE A O 1
ATOM 698 N N . VAL A 1 87 ? 0.795 1.102 9.149 1.00 98.50 87 VAL A N 1
ATOM 699 C CA . VAL A 1 87 ? 0.323 0.949 7.769 1.00 98.50 87 VAL A CA 1
ATOM 700 C C . VAL A 1 87 ? 0.286 2.295 7.051 1.00 98.50 87 VAL A C 1
ATOM 702 O O . VAL A 1 87 ? 0.741 2.389 5.914 1.00 98.50 87 VAL A O 1
ATOM 705 N N . GLU A 1 88 ? -0.172 3.359 7.707 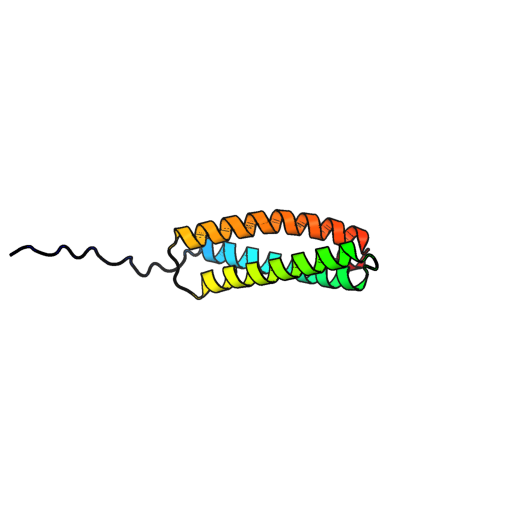1.00 98.25 88 GLU A N 1
ATOM 706 C CA . GLU A 1 88 ? -0.184 4.705 7.135 1.00 98.25 88 GLU A CA 1
ATOM 707 C C . GLU A 1 88 ? 1.219 5.169 6.733 1.00 98.25 88 GLU A C 1
ATOM 709 O O . GLU A 1 88 ? 1.421 5.633 5.606 1.00 98.25 88 GLU A O 1
ATOM 714 N N . LYS A 1 89 ? 2.205 4.994 7.622 1.00 98.00 89 LYS A N 1
ATOM 715 C CA . LYS A 1 89 ? 3.601 5.341 7.339 1.00 98.00 89 LYS A CA 1
ATOM 716 C C . LYS A 1 89 ? 4.174 4.498 6.200 1.00 98.00 89 LYS A C 1
ATOM 718 O O . LYS A 1 89 ? 4.850 5.032 5.323 1.00 98.00 89 LYS A O 1
ATOM 723 N N . ALA A 1 90 ? 3.898 3.196 6.188 1.00 98.00 90 ALA A N 1
ATOM 724 C CA . ALA A 1 90 ? 4.346 2.319 5.114 1.00 98.00 90 ALA A CA 1
ATOM 725 C C . ALA A 1 90 ? 3.733 2.722 3.763 1.00 98.00 90 ALA A C 1
ATOM 727 O O . ALA A 1 90 ? 4.442 2.800 2.761 1.00 98.00 90 ALA A O 1
ATOM 728 N N . LEU A 1 91 ? 2.446 3.075 3.734 1.00 97.62 91 LEU A N 1
ATOM 729 C CA . LEU A 1 91 ? 1.773 3.521 2.517 1.00 97.62 91 LEU A CA 1
ATOM 730 C C . LEU A 1 91 ? 2.289 4.858 1.980 1.00 97.62 91 LEU A C 1
ATOM 732 O O . LEU A 1 91 ? 2.192 5.082 0.778 1.00 97.62 91 LEU A O 1
ATOM 736 N N . GLN A 1 92 ? 2.860 5.736 2.810 1.00 96.31 92 GLN A N 1
ATOM 737 C CA . GLN A 1 92 ? 3.559 6.928 2.306 1.00 96.31 92 GLN A CA 1
ATOM 738 C C . GLN A 1 92 ? 4.791 6.537 1.475 1.00 96.31 92 GLN A C 1
ATOM 740 O O . GLN A 1 92 ? 4.998 7.063 0.383 1.00 96.31 92 GLN A O 1
ATOM 745 N N . PHE A 1 93 ? 5.573 5.564 1.951 1.00 96.25 93 PHE A N 1
ATOM 746 C CA . PHE A 1 93 ? 6.724 5.046 1.211 1.00 96.25 93 PHE A CA 1
ATOM 747 C C . PHE A 1 93 ? 6.308 4.286 -0.058 1.00 96.25 93 PHE A C 1
ATOM 749 O O . PHE A 1 93 ? 6.904 4.476 -1.123 1.00 96.25 93 PHE A O 1
ATOM 756 N N . ILE A 1 94 ? 5.272 3.444 0.038 1.00 97.25 94 ILE A N 1
ATOM 757 C CA . ILE A 1 94 ? 4.763 2.692 -1.114 1.00 97.25 94 ILE A CA 1
ATOM 758 C C . ILE A 1 94 ? 4.201 3.635 -2.175 1.00 97.25 94 ILE A C 1
ATOM 760 O O . ILE A 1 94 ? 4.468 3.409 -3.350 1.00 97.25 94 ILE A O 1
ATOM 764 N N . ALA A 1 95 ? 3.487 4.698 -1.794 1.00 94.62 95 ALA A N 1
ATOM 765 C CA . ALA A 1 95 ? 2.975 5.684 -2.744 1.00 94.62 95 ALA A CA 1
ATOM 766 C C . ALA A 1 95 ? 4.116 6.326 -3.551 1.00 94.62 95 ALA A C 1
ATOM 768 O O . ALA A 1 95 ? 4.107 6.249 -4.776 1.00 94.62 95 ALA A O 1
ATOM 769 N N . SER A 1 96 ? 5.160 6.819 -2.873 1.00 95.50 96 SER A N 1
ATOM 770 C CA . SER A 1 96 ? 6.354 7.370 -3.534 1.00 95.50 96 SER A CA 1
ATOM 771 C C . SER A 1 96 ? 7.022 6.356 -4.470 1.00 95.50 96 SER A C 1
ATOM 773 O O . SER A 1 96 ? 7.342 6.674 -5.612 1.00 95.50 96 SER A O 1
ATOM 775 N N . SER A 1 97 ? 7.202 5.111 -4.016 1.00 95.69 97 SER A N 1
ATOM 776 C CA . SER A 1 97 ? 7.782 4.046 -4.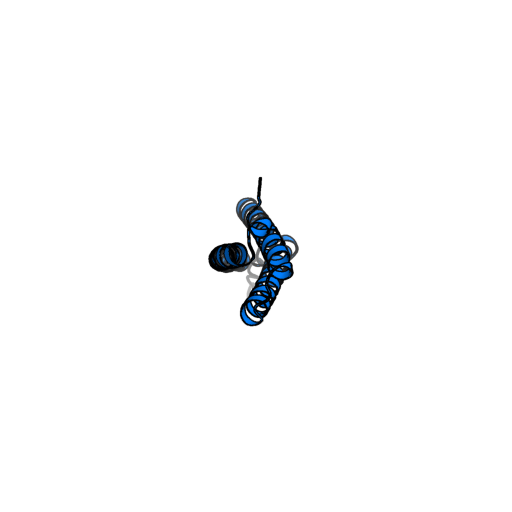849 1.00 95.69 97 SER A CA 1
ATOM 777 C C . SER A 1 97 ? 6.894 3.692 -6.046 1.00 95.69 97 SER A C 1
ATOM 779 O O . SER A 1 97 ? 7.398 3.358 -7.114 1.00 95.69 97 SER A O 1
ATOM 781 N N . THR A 1 98 ? 5.574 3.752 -5.874 1.00 95.56 98 THR A N 1
ATOM 782 C CA . THR A 1 98 ? 4.598 3.489 -6.935 1.00 95.56 98 THR A CA 1
ATOM 783 C C . THR A 1 98 ? 4.660 4.578 -7.994 1.00 95.56 98 THR A C 1
ATOM 785 O O . THR A 1 98 ? 4.669 4.258 -9.178 1.00 95.56 98 THR A O 1
ATOM 788 N N . ASP A 1 99 ? 4.774 5.845 -7.593 1.00 94.38 99 ASP A N 1
ATOM 789 C CA . ASP A 1 99 ? 4.934 6.971 -8.515 1.00 94.38 99 ASP A CA 1
ATOM 790 C C . ASP A 1 99 ? 6.223 6.842 -9.342 1.00 94.38 99 ASP A C 1
ATOM 792 O O . ASP A 1 99 ? 6.177 6.960 -10.567 1.00 94.38 99 ASP A O 1
ATOM 796 N N . GLU A 1 100 ? 7.350 6.511 -8.699 1.00 94.69 100 GLU A N 1
ATOM 797 C CA . GLU A 1 100 ? 8.629 6.239 -9.375 1.00 94.69 100 GLU A CA 1
ATOM 798 C C . GLU A 1 100 ? 8.509 5.102 -10.397 1.00 94.69 100 GLU A C 1
ATOM 800 O O . GLU A 1 100 ? 8.903 5.245 -11.556 1.00 94.69 100 GLU A O 1
ATOM 805 N N . ILE A 1 101 ? 7.953 3.963 -9.977 1.00 94.94 101 ILE A N 1
ATOM 806 C CA . ILE A 1 101 ? 7.801 2.785 -10.835 1.00 94.94 101 ILE A CA 1
ATOM 807 C C . ILE A 1 101 ? 6.853 3.087 -11.999 1.00 94.94 101 ILE A C 1
ATOM 809 O O . ILE A 1 101 ? 7.148 2.723 -13.137 1.00 94.94 101 ILE A O 1
ATOM 813 N N . CYS A 1 102 ? 5.745 3.784 -11.742 1.00 93.50 102 CYS A N 1
ATOM 814 C CA . CYS A 1 102 ? 4.811 4.200 -12.779 1.00 93.50 102 CYS A CA 1
ATOM 815 C C . CYS A 1 102 ? 5.454 5.125 -13.807 1.00 93.50 102 CYS A C 1
ATOM 817 O O . CYS A 1 102 ? 5.207 4.969 -15.002 1.00 93.50 102 CYS A O 1
ATOM 819 N N . LEU A 1 103 ? 6.285 6.069 -13.363 1.00 92.56 103 LEU A N 1
ATOM 820 C CA . LEU A 1 103 ? 6.998 6.968 -14.261 1.00 92.56 103 LEU A CA 1
ATOM 821 C C . LEU A 1 103 ? 7.926 6.192 -15.206 1.00 92.56 103 LEU A C 1
ATOM 823 O O . LEU A 1 103 ? 7.994 6.512 -16.391 1.00 92.56 103 LEU A O 1
ATOM 827 N N . ILE A 1 104 ? 8.592 5.149 -14.699 1.00 92.00 104 ILE A N 1
ATOM 828 C CA . ILE A 1 104 ? 9.463 4.276 -15.499 1.00 92.00 104 ILE A CA 1
ATOM 829 C C . ILE A 1 104 ? 8.648 3.394 -16.456 1.00 92.00 104 ILE A C 1
ATOM 831 O O . ILE A 1 104 ? 9.038 3.216 -17.608 1.00 92.00 104 ILE A O 1
ATOM 835 N N . ALA A 1 105 ? 7.518 2.851 -15.998 1.00 89.44 105 ALA A N 1
ATOM 836 C CA . ALA A 1 105 ? 6.656 1.979 -16.798 1.00 89.44 105 ALA A CA 1
ATOM 837 C C . ALA A 1 105 ? 5.888 2.725 -17.908 1.00 89.44 105 ALA A C 1
ATOM 839 O O . ALA A 1 105 ? 5.475 2.107 -18.889 1.00 89.44 105 ALA A O 1
ATOM 840 N N . GLY A 1 106 ? 5.706 4.043 -17.780 1.00 83.44 106 GLY A N 1
ATOM 841 C CA . GLY A 1 106 ? 5.079 4.898 -18.788 1.00 83.44 106 GLY A CA 1
ATOM 842 C C . GLY A 1 106 ? 3.603 5.233 -18.524 1.00 83.44 106 GLY A C 1
ATOM 843 O O . GLY A 1 106 ? 3.018 4.884 -17.498 1.00 83.44 106 GLY A O 1
ATOM 844 N N . LYS A 1 107 ? 2.997 5.964 -19.476 1.00 64.69 107 LYS A N 1
ATOM 845 C CA . LYS A 1 107 ? 1.739 6.731 -19.313 1.00 64.69 107 LYS A CA 1
ATOM 846 C C . LYS A 1 107 ? 0.520 5.934 -18.829 1.00 64.69 107 LYS A C 1
ATOM 848 O O . LYS A 1 107 ? -0.396 6.529 -18.267 1.00 64.69 107 LYS A O 1
ATOM 853 N N . GLU A 1 108 ? 0.491 4.622 -19.032 1.00 63.62 108 GLU A N 1
ATOM 854 C CA . GLU A 1 108 ? -0.637 3.769 -18.633 1.00 63.62 108 GLU A CA 1
ATOM 855 C C . GLU A 1 108 ? -0.732 3.582 -17.110 1.00 63.62 108 GLU A C 1
ATOM 857 O O . GLU A 1 108 ? -1.813 3.337 -16.588 1.00 63.62 108 GLU A O 1
ATOM 862 N N . CYS A 1 109 ? 0.371 3.773 -16.379 1.00 65.88 109 CYS A N 1
ATOM 863 C CA . CYS A 1 109 ? 0.408 3.641 -14.920 1.00 65.88 109 CYS A CA 1
ATOM 864 C C . CYS A 1 109 ? -0.009 4.925 -14.175 1.00 65.88 109 CYS A C 1
ATOM 866 O O . CYS A 1 109 ? -0.357 4.890 -12.995 1.00 65.88 109 CYS A O 1
ATOM 868 N N . THR A 1 110 ? 0.036 6.076 -14.855 1.00 61.28 110 THR A N 1
ATOM 869 C CA . THR A 1 110 ? -0.200 7.406 -14.263 1.00 61.28 110 THR A CA 1
ATOM 870 C C . THR A 1 110 ? -1.640 7.907 -14.393 1.00 61.28 110 THR A C 1
ATOM 872 O O . THR A 1 110 ? -1.938 8.996 -13.912 1.00 61.28 110 THR A O 1
ATOM 875 N N . GLN A 1 111 ? -2.537 7.169 -15.055 1.00 49.53 111 GLN A N 1
ATOM 876 C CA . GLN A 1 111 ? -3.923 7.612 -15.225 1.00 49.53 111 GLN A CA 1
ATOM 877 C C . GLN A 1 111 ? -4.787 7.268 -14.007 1.00 49.53 111 GLN A C 1
ATOM 879 O O . GLN A 1 111 ? -5.237 6.136 -13.841 1.00 49.53 111 GLN A O 1
ATOM 884 N N . GLN A 1 112 ? -5.100 8.292 -13.217 1.00 49.91 112 GLN A N 1
ATOM 885 C CA . GLN A 1 112 ? -6.433 8.451 -12.647 1.00 49.91 112 GLN A CA 1
ATOM 886 C C . GLN A 1 112 ? -7.047 9.714 -13.268 1.00 49.91 112 GLN A C 1
ATOM 888 O O . GLN A 1 112 ? -6.419 10.772 -13.250 1.00 49.91 112 GLN A O 1
ATOM 893 N N . ASN A 1 113 ? -8.224 9.561 -13.884 1.00 34.34 113 ASN A N 1
ATOM 894 C CA . ASN A 1 113 ? -9.149 10.670 -14.146 1.00 34.34 113 ASN A CA 1
ATOM 895 C C . ASN A 1 113 ? -9.642 11.254 -12.822 1.00 34.34 113 ASN A C 1
ATOM 897 O O . ASN A 1 113 ? -9.877 10.435 -11.904 1.00 34.34 113 ASN A O 1
#

Secondary structure (DSSP, 8-state):
------PPPPP--PPPHHHHHHHHHHHHHHHHHHHHHHHHHHH---HHHHHHHHHHHHHHHHHHHHHHHHHHS---HHHHHHHHHHHHHHHHHHHHHHHHHHHHH-TTSS---